Protein AF-A0AAN4YVF8-F1 (afdb_monomer_lite)

Sequence (106 aa):
MDDPATRVPGQLLPHMHLVSRHRFPLMHMMPTDTVVEYLLGAPKIVREAQPMHWTFLDGPQDGTVMLTWQPLNHLGTNFASDGYVWADVEQAFTFEARGYVGRPDL

Organism: Aspergillus oryzae (NCBI:txid5062)

Radius of gyration: 14.51 Å; chains: 1; bounding box: 30×34×34 Å

pLDDT: mean 86.24, std 8.25, range [49.59, 94.5]

Secondary structure (DSSP, 8-state):
---GGGGS-TTTGGG-EEEE---PPP-SS--HHHHHHHHHHHHHIIIII--EEEE---SPPTT----EE--HHHHTTPPPP-S---SSPPPP--EEETTEEE-TT-

InterPro domains:
  IPR013859 SWI/SNF and RSC complexes subunit Ssr4, N-terminal [PF08549] (2-100)

Foldseek 3Di:
DDQPCVVPDLVCQLFKWFWWPDFDDQDLDDDPVNVVVCVVCVVVCCPPNTPTDIDGAAPDDRSGDIDTDDRCVRQNLRHRDRNDDDPDDDDWDWDADPNDIDGSRD

Structure (mmCIF, N/CA/C/O backbone):
data_AF-A0AAN4YVF8-F1
#
_entry.id   AF-A0AAN4YVF8-F1
#
loop_
_atom_site.group_PDB
_atom_site.id
_atom_site.type_symbol
_atom_site.label_atom_id
_atom_site.label_alt_id
_atom_site.label_comp_id
_atom_site.label_asym_id
_atom_site.label_entity_id
_atom_site.label_seq_id
_atom_site.pdbx_PDB_ins_code
_atom_site.Cartn_x
_atom_site.Cartn_y
_atom_site.Cartn_z
_atom_site.occupancy
_atom_site.B_iso_or_equiv
_atom_site.auth_seq_id
_atom_site.auth_comp_id
_atom_site.auth_asym_id
_atom_site.auth_atom_id
_atom_site.pdbx_PDB_model_num
ATOM 1 N N . MET A 1 1 ? 2.004 -18.210 9.617 1.00 57.56 1 MET A N 1
ATOM 2 C CA . MET A 1 1 ? 1.066 -17.796 8.554 1.00 57.56 1 MET A CA 1
ATOM 3 C C . MET A 1 1 ? 1.787 -18.094 7.258 1.00 57.56 1 MET A C 1
ATOM 5 O O . MET A 1 1 ? 2.932 -17.675 7.158 1.00 57.56 1 MET A O 1
ATOM 9 N N . ASP A 1 2 ? 1.205 -18.895 6.364 1.00 76.50 2 ASP A N 1
ATOM 10 C CA . ASP A 1 2 ? 1.832 -19.178 5.066 1.00 76.50 2 ASP A CA 1
ATOM 11 C C . ASP A 1 2 ? 2.074 -17.872 4.312 1.00 76.50 2 ASP A C 1
ATOM 13 O O . ASP A 1 2 ? 1.201 -17.001 4.316 1.00 76.50 2 ASP A O 1
ATOM 17 N N . ASP A 1 3 ? 3.241 -17.743 3.683 1.00 81.94 3 ASP A N 1
ATOM 18 C CA . ASP A 1 3 ? 3.584 -16.585 2.864 1.00 81.94 3 ASP A CA 1
ATOM 19 C C . ASP A 1 3 ? 2.687 -16.576 1.605 1.00 81.94 3 ASP A C 1
ATOM 21 O O . ASP A 1 3 ? 2.787 -17.493 0.777 1.00 81.94 3 ASP A O 1
ATOM 25 N N . PRO A 1 4 ? 1.790 -15.581 1.437 1.00 83.31 4 PRO A N 1
ATOM 26 C CA . PRO A 1 4 ? 0.885 -15.510 0.293 1.00 83.31 4 PRO A CA 1
ATOM 27 C C . PRO A 1 4 ? 1.598 -15.485 -1.063 1.00 83.31 4 PRO A C 1
ATOM 29 O O . PRO A 1 4 ? 1.010 -15.932 -2.052 1.00 83.31 4 PRO A O 1
ATOM 32 N N . ALA A 1 5 ? 2.839 -14.986 -1.125 1.00 85.12 5 ALA A N 1
ATOM 33 C CA . ALA A 1 5 ? 3.613 -14.886 -2.361 1.00 85.12 5 ALA A CA 1
ATOM 34 C C . ALA A 1 5 ? 3.982 -16.254 -2.940 1.00 85.12 5 ALA A C 1
ATOM 36 O O . ALA A 1 5 ? 4.101 -16.391 -4.154 1.00 85.12 5 ALA A O 1
ATOM 37 N N . THR A 1 6 ? 4.066 -17.295 -2.105 1.00 86.38 6 THR A N 1
ATOM 38 C CA . THR A 1 6 ? 4.371 -18.671 -2.549 1.00 86.38 6 THR A CA 1
ATOM 39 C C . THR A 1 6 ? 3.325 -19.251 -3.505 1.00 86.38 6 THR A C 1
ATOM 41 O O . THR A 1 6 ? 3.598 -20.222 -4.208 1.00 86.38 6 THR A O 1
ATOM 44 N N . ARG A 1 7 ? 2.124 -18.659 -3.550 1.00 84.69 7 ARG A N 1
ATOM 45 C CA . ARG A 1 7 ? 1.015 -19.072 -4.425 1.00 84.69 7 ARG A CA 1
ATOM 46 C C . ARG A 1 7 ? 1.010 -18.349 -5.771 1.00 84.69 7 ARG A C 1
ATOM 48 O O . ARG A 1 7 ? 0.200 -18.691 -6.630 1.00 84.69 7 ARG A O 1
ATOM 55 N N . VAL A 1 8 ? 1.874 -17.352 -5.949 1.00 86.69 8 VAL A N 1
ATOM 56 C CA . VAL A 1 8 ? 1.991 -16.562 -7.175 1.00 86.69 8 VAL A CA 1
ATOM 57 C C . VAL A 1 8 ? 3.243 -17.011 -7.933 1.00 86.69 8 VAL A C 1
ATOM 59 O O . VAL A 1 8 ? 4.303 -17.170 -7.327 1.00 86.69 8 VAL A O 1
ATOM 62 N N . PRO A 1 9 ? 3.169 -17.215 -9.260 1.00 87.75 9 PRO A N 1
ATOM 63 C CA . PRO A 1 9 ? 4.355 -17.465 -10.069 1.00 87.75 9 PRO A CA 1
ATOM 64 C C . PRO A 1 9 ? 5.407 -16.369 -9.867 1.00 87.75 9 PRO A C 1
ATOM 66 O O . PRO A 1 9 ? 5.096 -15.185 -9.976 1.00 87.75 9 PRO A O 1
ATOM 69 N N . GLY A 1 10 ? 6.666 -16.751 -9.636 1.00 84.12 10 GLY A N 1
ATOM 70 C CA . GLY A 1 10 ? 7.738 -15.793 -9.326 1.00 84.12 10 GLY A CA 1
ATOM 71 C C . GLY A 1 10 ? 7.956 -14.713 -10.394 1.00 84.12 10 GLY A C 1
ATOM 72 O O . GLY A 1 10 ? 8.378 -13.615 -10.063 1.00 84.12 10 GLY A O 1
ATOM 73 N N . GLN A 1 11 ? 7.608 -14.989 -11.656 1.00 86.94 11 GLN A N 1
ATOM 74 C CA . GLN A 1 11 ? 7.653 -14.005 -12.748 1.00 86.94 11 GLN A CA 1
ATOM 75 C C . GLN A 1 11 ? 6.552 -12.939 -12.660 1.00 86.94 11 GLN A C 1
ATOM 77 O O . GLN A 1 11 ? 6.729 -11.844 -13.176 1.00 86.94 11 GLN A O 1
ATOM 82 N N . LEU A 1 12 ? 5.415 -13.252 -12.034 1.00 88.75 12 LEU A N 1
ATOM 83 C CA . LEU A 1 12 ? 4.295 -12.320 -11.870 1.00 88.75 12 LEU A CA 1
ATOM 84 C C . LEU A 1 12 ? 4.414 -11.502 -10.588 1.00 88.75 12 LEU A C 1
ATOM 86 O O . LEU A 1 12 ? 3.848 -10.417 -10.505 1.00 88.75 12 LEU A O 1
ATOM 90 N N . LEU A 1 13 ? 5.154 -12.004 -9.600 1.00 87.88 13 LEU A N 1
ATOM 91 C CA . LEU A 1 13 ? 5.287 -11.365 -8.297 1.00 87.88 13 LEU A CA 1
ATOM 92 C C . LEU A 1 13 ? 5.760 -9.895 -8.363 1.00 87.88 13 LEU A C 1
ATOM 94 O O . LEU A 1 13 ? 5.181 -9.086 -7.645 1.00 87.88 13 LEU A O 1
ATOM 98 N N . PRO A 1 14 ? 6.700 -9.493 -9.246 1.00 88.75 14 PRO A N 1
ATOM 99 C CA . PRO A 1 14 ? 7.098 -8.089 -9.396 1.00 88.75 14 PRO A CA 1
ATOM 100 C C . PRO A 1 14 ? 6.024 -7.179 -10.012 1.00 88.75 14 PRO A C 1
ATOM 102 O O . PRO A 1 14 ? 6.241 -5.978 -10.124 1.00 88.75 14 PRO A O 1
ATOM 105 N N . HIS A 1 15 ? 4.892 -7.727 -10.453 1.00 90.31 15 HIS A N 1
ATOM 106 C CA . HIS A 1 15 ? 3.816 -6.997 -11.130 1.00 90.31 15 HIS A CA 1
ATOM 107 C C . HIS A 1 15 ? 2.474 -7.094 -10.394 1.00 90.31 15 HIS A C 1
ATOM 109 O O . HIS A 1 15 ? 1.514 -6.428 -10.772 1.00 90.31 15 HIS A O 1
ATOM 115 N N . MET A 1 16 ? 2.381 -7.940 -9.366 1.00 92.00 16 MET A N 1
ATOM 116 C CA . MET A 1 16 ? 1.149 -8.160 -8.619 1.00 92.00 16 MET A CA 1
ATOM 117 C C . MET A 1 16 ? 1.250 -7.565 -7.222 1.00 92.00 16 MET A C 1
ATOM 119 O O . MET A 1 16 ? 2.215 -7.789 -6.496 1.00 92.00 16 MET A O 1
ATOM 123 N N . HIS A 1 17 ? 0.190 -6.876 -6.819 1.00 92.00 17 HIS A N 1
ATOM 124 C CA . HIS A 1 17 ? 0.031 -6.310 -5.488 1.00 92.00 17 HIS A CA 1
ATOM 125 C C . HIS A 1 17 ? -1.021 -7.093 -4.721 1.00 92.00 17 HIS A C 1
ATOM 127 O O . HIS A 1 17 ? -2.079 -7.422 -5.265 1.00 92.00 17 HIS A O 1
ATOM 133 N N . LEU A 1 18 ? -0.755 -7.375 -3.447 1.00 93.06 18 LEU A N 1
ATOM 134 C CA . LEU A 1 18 ? -1.750 -7.942 -2.547 1.00 93.06 18 LEU A CA 1
ATOM 135 C C . LEU A 1 18 ? -2.435 -6.794 -1.798 1.00 93.06 18 LEU A C 1
ATOM 137 O O . LEU A 1 18 ? -1.852 -6.219 -0.884 1.00 93.06 18 LEU A O 1
ATOM 141 N N . VAL A 1 19 ? -3.659 -6.445 -2.199 1.00 94.50 19 VAL A N 1
ATOM 142 C CA . VAL A 1 19 ? -4.353 -5.222 -1.754 1.00 94.50 19 VAL A CA 1
ATOM 143 C C . VAL A 1 19 ? -5.679 -5.557 -1.071 1.00 94.50 19 VAL A C 1
ATOM 145 O O . VAL A 1 19 ? -6.399 -6.473 -1.484 1.00 94.50 19 VAL A O 1
ATOM 148 N N . SER A 1 20 ? -6.038 -4.813 -0.024 1.00 94.06 20 SER A N 1
ATOM 149 C CA . SER A 1 20 ? -7.362 -4.913 0.600 1.00 94.06 20 SER A CA 1
ATOM 150 C C . SER A 1 20 ? -8.419 -4.275 -0.298 1.00 94.06 20 SER A C 1
ATOM 152 O O . SER A 1 20 ? -8.192 -3.246 -0.925 1.00 94.06 20 SER A O 1
ATOM 154 N N . ARG A 1 21 ? -9.629 -4.838 -0.312 1.00 91.69 21 ARG A N 1
ATOM 155 C CA . ARG A 1 21 ? -10.781 -4.229 -1.006 1.00 91.69 21 ARG A CA 1
ATOM 156 C C . ARG A 1 21 ? -11.372 -3.018 -0.271 1.00 91.69 21 ARG A C 1
ATOM 158 O O . ARG A 1 21 ? -12.355 -2.442 -0.740 1.00 91.69 21 ARG A O 1
ATOM 165 N N . HIS A 1 22 ? -10.818 -2.651 0.884 1.00 93.62 22 HIS A N 1
ATOM 166 C CA . HIS A 1 22 ? -11.256 -1.489 1.643 1.00 93.62 22 HIS A CA 1
ATOM 167 C C . HIS A 1 22 ? -10.991 -0.193 0.875 1.00 93.62 22 HIS A C 1
ATOM 169 O O . HIS A 1 22 ? -9.884 0.047 0.403 1.00 93.62 22 HIS A O 1
ATOM 175 N N . ARG A 1 23 ? -12.022 0.647 0.761 1.00 90.94 23 ARG A N 1
ATOM 176 C CA . ARG A 1 23 ? -11.940 1.936 0.075 1.00 90.94 23 ARG A CA 1
ATOM 177 C C . ARG A 1 23 ? -11.687 3.038 1.089 1.00 90.94 23 ARG A C 1
ATOM 179 O O . ARG A 1 23 ? -12.620 3.477 1.759 1.00 90.94 23 ARG A O 1
ATOM 18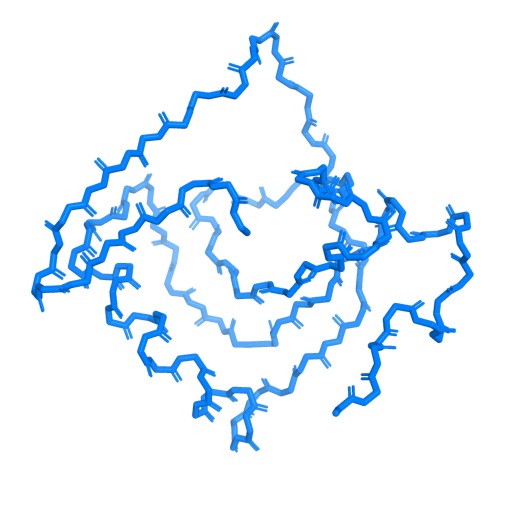6 N N . PHE A 1 24 ? -10.437 3.474 1.180 1.00 93.69 24 PHE A N 1
ATOM 187 C CA . PHE A 1 24 ? -10.089 4.673 1.930 1.00 93.69 24 PHE A CA 1
ATOM 188 C C . PHE A 1 24 ? -10.541 5.937 1.177 1.00 93.69 24 PHE A C 1
ATOM 190 O O . PHE A 1 24 ? -10.693 5.901 -0.049 1.00 93.69 24 PHE A O 1
ATOM 197 N N . PRO A 1 25 ? -10.776 7.055 1.885 1.00 94.00 25 PRO A N 1
ATOM 198 C CA . PRO A 1 25 ? -11.019 8.346 1.252 1.00 94.00 25 PRO A CA 1
ATOM 199 C C . PRO A 1 25 ? -9.858 8.756 0.339 1.00 94.00 25 PRO A C 1
ATOM 201 O O . PRO A 1 25 ? -8.698 8.504 0.662 1.00 94.00 25 PRO A O 1
ATOM 204 N N . LEU A 1 26 ? -10.174 9.435 -0.768 1.00 93.56 26 LEU A N 1
ATOM 205 C CA . LEU A 1 26 ? -9.154 10.068 -1.602 1.00 93.56 26 LEU A CA 1
ATOM 206 C C . LEU A 1 26 ? -8.486 11.195 -0.810 1.00 93.56 26 LEU A C 1
ATOM 208 O O . LEU A 1 26 ? -9.168 12.085 -0.298 1.00 93.56 26 LEU A O 1
ATOM 212 N N . MET A 1 27 ? -7.161 11.159 -0.716 1.00 92.94 27 MET A N 1
ATOM 213 C CA . MET A 1 27 ? -6.374 12.122 0.046 1.00 92.94 27 MET A CA 1
ATOM 214 C C . MET A 1 27 ? -5.145 12.549 -0.743 1.00 92.94 27 MET A C 1
ATOM 216 O O . MET A 1 27 ? -4.265 11.745 -1.020 1.00 92.94 27 MET A O 1
ATOM 220 N N . HIS A 1 28 ? -5.068 13.840 -1.068 1.00 87.31 28 HIS A N 1
ATOM 221 C CA . HIS A 1 28 ? -3.895 14.417 -1.729 1.00 87.31 28 HIS A CA 1
ATOM 222 C C . HIS A 1 28 ? -2.692 14.538 -0.780 1.00 87.31 28 HIS A C 1
ATOM 224 O O . HIS A 1 28 ? -1.547 14.400 -1.189 1.00 87.31 28 HIS A O 1
ATOM 230 N N . MET A 1 29 ? -2.962 14.776 0.504 1.00 89.44 29 MET A N 1
ATOM 231 C CA . MET A 1 29 ? -1.967 14.762 1.570 1.00 89.44 29 MET A CA 1
ATOM 232 C C . MET A 1 29 ? -2.514 13.964 2.743 1.00 89.44 29 MET A C 1
ATOM 234 O O . MET A 1 29 ? -3.648 14.186 3.167 1.00 89.44 29 MET A O 1
ATOM 238 N N . MET A 1 30 ? -1.697 13.063 3.279 1.00 89.12 30 MET A N 1
ATOM 239 C CA . MET A 1 30 ? -2.068 12.209 4.399 1.00 89.12 30 MET A CA 1
ATOM 240 C C . MET A 1 30 ? -1.298 12.638 5.656 1.00 89.12 30 MET A C 1
ATOM 242 O O . MET A 1 30 ? -0.073 12.507 5.688 1.00 89.12 30 MET A O 1
ATOM 246 N N . PRO A 1 31 ? -1.979 13.160 6.693 1.00 91.06 31 PRO A N 1
ATOM 247 C CA . PRO A 1 31 ? -1.341 13.483 7.963 1.00 91.06 31 PRO A CA 1
ATOM 248 C C . PRO A 1 31 ? -0.816 12.231 8.667 1.00 91.06 31 PRO A C 1
ATOM 250 O O . PRO A 1 31 ? -1.450 11.176 8.640 1.00 91.06 31 PRO A O 1
ATOM 253 N N . THR A 1 32 ? 0.295 12.369 9.386 1.00 88.31 32 THR A N 1
ATOM 254 C CA . THR A 1 32 ? 0.932 11.273 10.127 1.00 88.31 32 THR A CA 1
ATOM 255 C C . THR A 1 32 ? -0.007 10.594 11.128 1.00 88.31 32 THR A C 1
ATOM 257 O O . THR A 1 32 ? -0.018 9.370 11.235 1.00 88.31 32 THR A O 1
ATOM 260 N N . ASP A 1 33 ? -0.848 11.361 11.830 1.00 89.62 33 ASP A N 1
ATOM 261 C CA . ASP A 1 33 ? -1.852 10.803 12.746 1.00 89.62 33 ASP A CA 1
ATOM 262 C C . ASP A 1 33 ? -2.854 9.883 12.029 1.00 89.62 33 ASP A C 1
ATOM 264 O O . ASP A 1 33 ? -3.215 8.834 12.562 1.00 89.62 33 ASP A O 1
ATOM 268 N N . THR A 1 34 ? -3.264 10.243 10.808 1.00 92.06 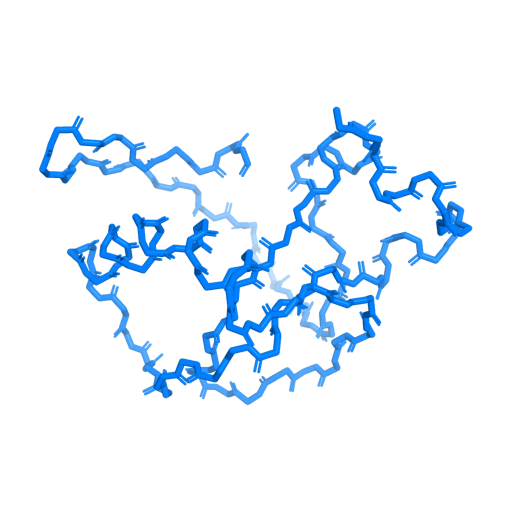34 THR A N 1
ATOM 269 C CA . THR A 1 34 ? -4.173 9.437 9.981 1.00 92.06 34 THR A CA 1
ATOM 270 C C . THR A 1 34 ? -3.502 8.146 9.519 1.00 92.06 34 THR A C 1
ATOM 272 O O . THR A 1 34 ? -4.135 7.093 9.548 1.00 92.06 34 THR A O 1
ATOM 275 N N . VAL A 1 35 ? -2.208 8.196 9.169 1.00 90.75 35 VAL A N 1
ATOM 276 C CA . VAL A 1 35 ? -1.417 6.992 8.850 1.00 90.75 35 VAL A CA 1
ATOM 277 C C . VAL A 1 35 ? -1.448 6.013 10.018 1.00 90.75 35 VAL A C 1
ATOM 279 O O . VAL A 1 35 ? -1.778 4.841 9.839 1.00 90.75 35 VAL A O 1
ATOM 282 N N . VAL A 1 36 ? -1.144 6.496 11.226 1.00 91.50 36 VAL A N 1
ATOM 283 C CA . VAL A 1 36 ? -1.131 5.661 12.433 1.00 91.50 36 VAL A CA 1
ATOM 284 C C . VAL A 1 36 ? -2.513 5.069 12.695 1.00 91.50 36 VAL A C 1
ATOM 286 O O . VAL A 1 36 ? -2.623 3.871 12.943 1.00 91.50 36 VAL A O 1
ATOM 289 N N . GLU A 1 37 ? -3.577 5.865 12.595 1.00 93.44 37 GLU A N 1
ATOM 290 C CA . GLU A 1 37 ? -4.950 5.381 12.770 1.00 93.44 37 GLU A CA 1
ATOM 291 C C . GLU A 1 37 ? -5.301 4.258 11.781 1.00 93.44 37 GLU A C 1
ATOM 293 O O . GLU A 1 37 ? -5.826 3.213 12.180 1.00 93.44 37 GLU A O 1
ATOM 298 N N . TYR A 1 38 ? -4.965 4.435 10.502 1.00 93.94 38 TYR A N 1
ATOM 299 C CA . TYR A 1 38 ? -5.258 3.448 9.463 1.00 93.94 38 TYR A CA 1
ATOM 300 C C . TYR A 1 38 ? -4.459 2.162 9.659 1.00 93.94 38 TYR A C 1
ATOM 302 O O . TYR A 1 38 ? -5.024 1.071 9.557 1.00 93.94 38 TYR A O 1
ATOM 310 N N . LEU A 1 39 ? -3.176 2.270 10.008 1.00 92.38 39 LEU A N 1
ATOM 311 C CA . LEU A 1 39 ? -2.328 1.111 10.286 1.00 92.38 39 LEU A CA 1
ATOM 312 C C . LEU A 1 39 ? -2.782 0.350 11.539 1.00 92.38 39 LEU A C 1
ATOM 314 O O . LEU A 1 39 ? -2.806 -0.880 11.528 1.00 92.38 39 LEU A O 1
ATOM 318 N N . LEU A 1 40 ? -3.217 1.049 12.593 1.00 93.75 40 LEU A N 1
ATOM 319 C CA . LEU A 1 40 ? -3.779 0.413 13.792 1.00 93.75 40 LEU A CA 1
ATOM 320 C C . LEU A 1 40 ? -5.108 -0.302 13.497 1.00 93.75 40 LEU A C 1
ATOM 322 O O . LEU A 1 40 ? -5.389 -1.353 14.078 1.00 93.75 40 LEU A O 1
ATOM 326 N N . GLY A 1 41 ? -5.917 0.236 12.580 1.00 92.88 41 GLY A N 1
ATOM 327 C CA . GLY A 1 41 ? -7.175 -0.370 12.136 1.00 92.88 41 GLY A CA 1
ATOM 328 C C . GLY A 1 41 ? -7.013 -1.508 11.118 1.00 92.88 41 GLY A C 1
ATOM 329 O O . GLY A 1 41 ? -7.901 -2.360 11.001 1.00 92.88 41 GLY A O 1
ATOM 330 N N . ALA A 1 42 ? -5.887 -1.567 10.403 1.00 92.75 42 ALA A N 1
ATOM 331 C CA . ALA A 1 42 ? -5.660 -2.491 9.291 1.00 92.75 42 ALA A CA 1
ATOM 332 C C . ALA A 1 42 ? -5.886 -3.980 9.634 1.00 92.75 42 ALA A C 1
ATOM 334 O O . ALA A 1 42 ? -6.573 -4.658 8.862 1.00 92.75 42 ALA A O 1
ATOM 335 N N . PRO A 1 43 ? -5.423 -4.521 10.785 1.00 91.69 43 PRO A N 1
ATOM 336 C CA . PRO A 1 43 ? -5.662 -5.924 11.127 1.00 91.69 43 PRO A CA 1
ATOM 337 C C . PRO A 1 43 ? -7.149 -6.268 11.240 1.00 91.69 43 PRO A C 1
ATOM 339 O O . PRO A 1 43 ? -7.559 -7.352 10.825 1.00 91.69 43 PRO A O 1
ATOM 342 N N . LYS A 1 44 ? -7.961 -5.343 11.769 1.00 93.00 44 LYS A N 1
ATOM 343 C CA . LYS A 1 44 ? -9.413 -5.513 11.867 1.00 93.00 44 LYS A CA 1
ATOM 344 C C . LYS A 1 44 ? -10.053 -5.495 10.482 1.00 93.00 44 LYS A C 1
ATOM 346 O O . LYS A 1 44 ? -10.852 -6.371 10.169 1.00 93.00 44 LYS A O 1
ATOM 351 N N . ILE A 1 45 ? -9.655 -4.544 9.632 1.00 92.44 45 ILE A N 1
ATOM 352 C CA . ILE A 1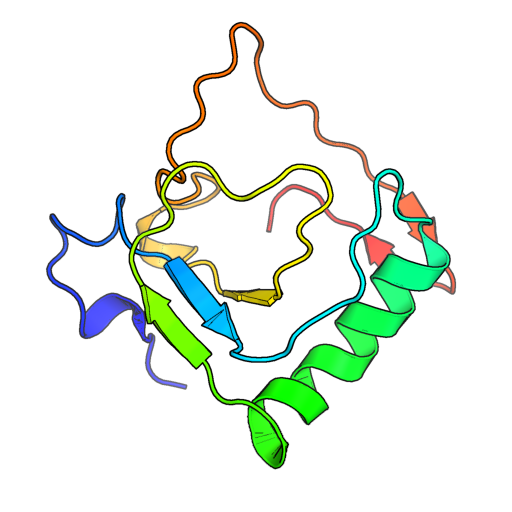 45 ? -10.163 -4.425 8.258 1.00 92.44 45 ILE A CA 1
ATOM 353 C C . ILE A 1 45 ? -9.940 -5.727 7.486 1.00 92.44 45 ILE A C 1
ATOM 355 O O . ILE A 1 45 ? -10.889 -6.276 6.930 1.00 92.44 45 ILE A O 1
ATOM 359 N N . VAL A 1 46 ? -8.710 -6.242 7.484 1.00 91.06 46 VAL A N 1
ATOM 360 C C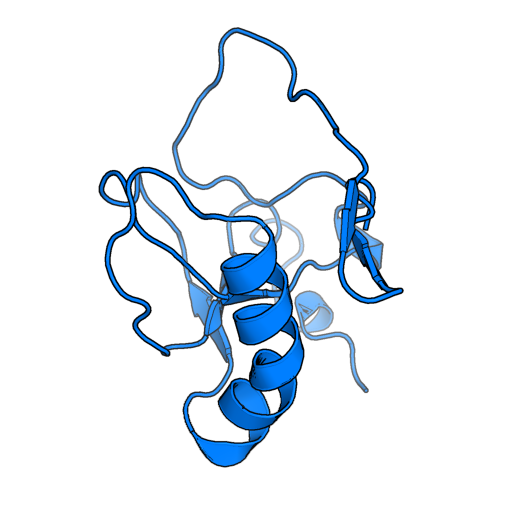A . VAL A 1 46 ? -8.336 -7.420 6.686 1.00 91.06 46 VAL A CA 1
ATOM 361 C C . VAL A 1 46 ? -9.005 -8.698 7.192 1.00 91.06 46 VAL A C 1
ATOM 363 O O . VAL A 1 46 ? -9.345 -9.569 6.392 1.00 91.06 46 VAL A O 1
ATOM 366 N N . ARG A 1 47 ? -9.195 -8.823 8.511 1.00 88.31 47 ARG A N 1
ATOM 367 C CA . ARG A 1 47 ? -9.772 -10.026 9.130 1.00 88.31 47 ARG A CA 1
ATOM 368 C C . ARG A 1 47 ? -11.294 -10.059 9.088 1.00 88.31 47 ARG A C 1
ATOM 370 O O . ARG A 1 47 ? -11.856 -11.134 8.915 1.00 88.31 47 ARG A O 1
ATOM 377 N N . GLU A 1 48 ? -11.948 -8.916 9.278 1.00 90.62 48 GLU A N 1
ATOM 378 C CA . GLU A 1 48 ? -13.391 -8.867 9.551 1.00 90.62 48 GLU A CA 1
ATOM 379 C C . GLU A 1 48 ? -14.205 -8.216 8.430 1.00 90.62 48 GLU A C 1
ATOM 381 O O . GLU A 1 48 ? -15.387 -8.520 8.292 1.00 90.62 48 GLU A O 1
ATOM 386 N N . ALA A 1 49 ? -13.609 -7.322 7.634 1.00 87.94 49 ALA A N 1
ATOM 387 C CA . ALA A 1 49 ? -14.368 -6.479 6.711 1.00 87.94 49 ALA A CA 1
ATOM 388 C C . ALA A 1 49 ? -14.047 -6.746 5.238 1.00 87.94 49 ALA A C 1
ATOM 390 O O . ALA A 1 49 ? -14.951 -7.011 4.449 1.00 87.94 49 ALA A O 1
ATOM 391 N N . GLN A 1 50 ? -12.781 -6.609 4.844 1.00 91.25 50 GLN A N 1
ATOM 392 C CA . GLN A 1 50 ? -12.361 -6.594 3.444 1.00 91.25 50 GLN A CA 1
ATOM 393 C C . GLN A 1 50 ? -11.050 -7.375 3.273 1.00 91.25 50 GLN A C 1
ATOM 395 O O . GLN A 1 50 ? -9.975 -6.836 3.564 1.00 91.25 50 GLN A O 1
ATOM 400 N N . PRO A 1 51 ? -11.116 -8.631 2.791 1.00 89.75 51 PRO A N 1
ATOM 401 C CA . PRO A 1 51 ? -9.935 -9.467 2.641 1.00 89.75 51 PRO A CA 1
ATOM 402 C C . PRO A 1 51 ? -8.983 -8.917 1.575 1.00 89.75 51 PRO A C 1
ATOM 404 O O . PRO A 1 51 ? -9.364 -8.135 0.696 1.00 89.75 51 PRO A O 1
ATOM 407 N N . MET A 1 52 ? -7.733 -9.365 1.660 1.00 93.06 52 MET A N 1
ATOM 408 C CA . MET A 1 52 ? -6.710 -9.091 0.660 1.00 93.06 52 MET A CA 1
ATOM 409 C C . MET A 1 52 ? -6.942 -9.908 -0.616 1.00 93.06 52 MET A C 1
ATOM 411 O O . MET A 1 52 ? -7.420 -11.043 -0.555 1.00 93.06 52 MET A O 1
ATOM 415 N N . HIS A 1 53 ? -6.556 -9.361 -1.765 1.00 93.00 53 HIS A N 1
ATOM 416 C CA . HIS A 1 53 ? -6.575 -10.063 -3.048 1.00 93.00 53 HIS A CA 1
ATOM 417 C C . HIS A 1 53 ? -5.421 -9.607 -3.940 1.00 93.00 53 HIS A C 1
ATOM 419 O O . HIS A 1 53 ? -4.953 -8.476 -3.827 1.00 93.00 53 HIS A O 1
ATOM 425 N N . TRP A 1 54 ? -4.957 -10.506 -4.804 1.00 93.25 54 TRP A N 1
ATOM 426 C CA . TRP A 1 54 ? -3.906 -10.213 -5.770 1.00 93.25 54 TRP A CA 1
ATOM 427 C C . TRP A 1 54 ? -4.490 -9.482 -6.979 1.00 93.25 54 TRP A C 1
ATOM 429 O O . TRP A 1 54 ? -5.463 -9.953 -7.571 1.00 93.25 54 TRP A O 1
ATOM 439 N N . THR A 1 55 ? -3.890 -8.356 -7.355 1.00 93.19 55 THR A N 1
ATOM 440 C CA . THR A 1 55 ? -4.288 -7.566 -8.525 1.00 93.19 55 THR A CA 1
ATOM 441 C C . THR A 1 55 ? -3.083 -6.904 -9.180 1.00 93.19 55 THR A C 1
ATOM 443 O O . THR A 1 55 ? -2.058 -6.687 -8.537 1.00 93.19 55 THR A O 1
ATOM 446 N N . PHE A 1 56 ? -3.222 -6.561 -10.456 1.00 91.75 56 PHE A N 1
ATOM 447 C CA . PHE A 1 56 ? -2.348 -5.586 -11.098 1.00 91.75 56 PHE A CA 1
ATOM 448 C C . PHE A 1 56 ? -2.810 -4.182 -10.708 1.00 91.75 56 PHE A C 1
ATOM 450 O O . PHE A 1 56 ? -4.015 -3.946 -10.561 1.00 91.75 56 PHE A O 1
ATOM 457 N N . LEU A 1 57 ? -1.855 -3.278 -10.525 1.00 90.88 57 LEU A N 1
ATOM 458 C CA . LEU A 1 57 ? -2.112 -1.848 -10.437 1.00 90.88 57 LEU A CA 1
ATOM 459 C C . LEU A 1 57 ? -1.640 -1.222 -11.746 1.00 90.88 57 LEU A C 1
ATOM 461 O O . LEU A 1 57 ? -0.563 -1.551 -12.235 1.00 90.88 57 LEU A O 1
ATOM 465 N N . ASP A 1 58 ? -2.481 -0.372 -12.317 1.00 87.00 58 ASP A N 1
ATOM 466 C CA . ASP A 1 58 ? -2.203 0.342 -13.558 1.00 87.00 58 ASP A CA 1
ATOM 467 C C . ASP A 1 58 ? -2.550 1.810 -13.333 1.00 87.00 58 ASP A C 1
ATOM 469 O O . ASP A 1 58 ? -3.721 2.185 -13.401 1.00 87.00 58 ASP A O 1
ATOM 473 N N . GLY A 1 59 ? -1.547 2.599 -12.936 1.00 84.00 59 GLY A N 1
ATOM 474 C CA . GLY A 1 59 ? -1.652 4.048 -12.763 1.00 84.00 59 GLY A CA 1
ATOM 475 C C . GLY A 1 59 ? -2.860 4.475 -11.923 1.00 84.00 59 GLY A C 1
ATOM 476 O O . GLY A 1 59 ? -3.793 5.074 -12.468 1.00 84.00 59 GLY A O 1
ATOM 477 N N . PRO A 1 60 ? -2.903 4.163 -10.612 1.00 87.44 60 PRO A N 1
ATOM 478 C CA . PRO A 1 60 ? -4.017 4.570 -9.762 1.00 87.44 60 PRO A CA 1
ATOM 479 C C . PRO A 1 60 ? -4.221 6.091 -9.792 1.00 87.44 60 PRO A C 1
ATOM 481 O O . PRO A 1 60 ? -3.262 6.856 -9.899 1.00 87.44 60 PRO A O 1
ATOM 484 N N . GLN A 1 61 ? -5.482 6.521 -9.663 1.00 90.06 61 GLN A N 1
ATOM 485 C CA . GLN A 1 61 ? -5.858 7.937 -9.620 1.00 90.06 61 GLN A CA 1
ATOM 486 C C . GLN A 1 61 ? -5.111 8.674 -8.498 1.00 90.06 61 GLN A C 1
ATOM 488 O O . GLN A 1 61 ? -4.960 8.143 -7.395 1.00 90.06 61 GLN A O 1
ATOM 493 N N . ASP A 1 62 ? -4.738 9.928 -8.738 1.00 89.19 62 ASP A N 1
ATOM 494 C CA . ASP A 1 62 ? -4.131 10.799 -7.732 1.00 89.19 62 ASP A CA 1
ATOM 495 C C . ASP A 1 62 ? -4.924 10.830 -6.417 1.00 89.19 62 ASP A C 1
ATOM 497 O O . ASP A 1 62 ? -6.147 10.999 -6.385 1.00 89.19 62 ASP A O 1
ATOM 501 N N . GLY A 1 63 ? -4.198 10.683 -5.309 1.00 91.81 63 GLY A N 1
ATOM 502 C CA . GLY A 1 63 ? -4.764 10.645 -3.962 1.00 91.81 63 GLY A CA 1
ATOM 503 C C . GLY A 1 63 ? -5.427 9.319 -3.582 1.00 91.81 63 GLY A C 1
ATOM 504 O O . GLY A 1 63 ? -6.059 9.241 -2.528 1.00 91.81 63 GLY A O 1
ATOM 505 N N . THR A 1 64 ? -5.302 8.272 -4.404 1.00 93.31 64 THR A N 1
ATOM 506 C CA . THR A 1 64 ? -5.745 6.923 -4.030 1.00 93.31 64 THR A CA 1
ATOM 507 C C . THR A 1 64 ? -4.925 6.407 -2.850 1.00 93.31 64 THR A C 1
ATOM 509 O O . THR A 1 64 ? -3.701 6.341 -2.910 1.00 93.31 64 THR A O 1
ATOM 512 N N . VAL A 1 65 ? -5.616 5.979 -1.792 1.00 93.88 65 VAL A N 1
ATOM 513 C CA . VAL A 1 65 ? -5.006 5.328 -0.628 1.00 93.88 65 VAL A CA 1
ATOM 514 C C . VAL A 1 65 ? -5.399 3.854 -0.612 1.00 93.88 65 VAL A C 1
ATOM 516 O O . VAL A 1 65 ? -6.580 3.510 -0.690 1.00 93.88 65 VAL A O 1
ATOM 519 N N . MET A 1 66 ? -4.401 2.977 -0.508 1.00 93.62 66 MET A N 1
ATOM 520 C CA . MET A 1 66 ? -4.569 1.524 -0.522 1.00 93.62 66 MET A CA 1
ATOM 521 C C . MET A 1 66 ? -3.846 0.892 0.662 1.00 93.62 66 MET A C 1
ATOM 523 O O . MET A 1 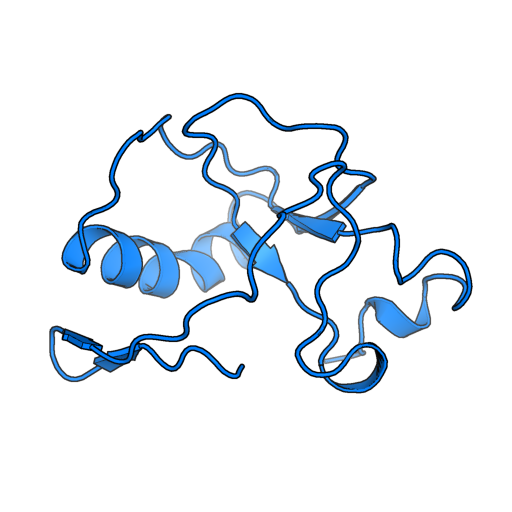66 ? -2.747 1.302 1.021 1.00 93.62 66 MET A O 1
ATOM 527 N N . LEU A 1 67 ? -4.457 -0.144 1.240 1.00 94.00 67 LEU A N 1
ATOM 528 C CA . LEU A 1 67 ? -3.785 -1.023 2.192 1.00 94.00 67 LEU A CA 1
ATOM 529 C C . LEU A 1 67 ? -3.225 -2.219 1.429 1.00 94.00 67 LEU A C 1
ATOM 531 O O . LEU A 1 67 ? -3.993 -3.023 0.892 1.00 94.00 67 LEU A O 1
ATOM 535 N N . THR A 1 68 ? -1.903 -2.332 1.403 1.00 92.56 68 THR A N 1
ATOM 536 C CA . THR A 1 68 ? -1.174 -3.368 0.673 1.00 92.56 68 THR A CA 1
ATOM 537 C C . THR A 1 68 ? -0.392 -4.265 1.630 1.00 92.56 68 THR A C 1
ATOM 539 O O . THR A 1 68 ? -0.140 -3.919 2.785 1.00 92.56 68 THR A O 1
ATOM 542 N N . TRP A 1 69 ? -0.047 -5.460 1.163 1.00 90.00 69 TRP A N 1
ATOM 543 C CA . TRP A 1 69 ? 0.895 -6.353 1.822 1.00 90.00 69 TRP A CA 1
ATOM 544 C C . TRP A 1 69 ? 2.095 -6.588 0.910 1.00 90.00 69 TRP A C 1
ATOM 546 O O . TRP A 1 69 ? 1.923 -6.874 -0.278 1.00 90.00 69 TRP A O 1
ATOM 556 N N . GLN A 1 70 ? 3.294 -6.496 1.484 1.00 85.12 70 GLN A N 1
ATOM 557 C CA . GLN A 1 70 ? 4.554 -6.634 0.766 1.00 85.12 70 GLN A CA 1
ATOM 558 C C . GLN A 1 70 ? 5.241 -7.975 1.079 1.00 85.12 70 GLN A C 1
ATOM 560 O O . GLN A 1 70 ? 5.414 -8.329 2.251 1.00 85.12 70 GLN A O 1
ATOM 565 N N . PRO A 1 71 ? 5.688 -8.720 0.051 1.00 80.94 71 PRO A N 1
ATOM 566 C CA . PRO A 1 71 ? 6.432 -9.961 0.226 1.00 80.94 71 PRO A CA 1
ATOM 567 C C . PRO A 1 71 ? 7.927 -9.697 0.453 1.00 80.94 71 PRO A C 1
ATOM 569 O O . PRO A 1 71 ? 8.750 -9.924 -0.438 1.00 80.94 71 PRO A O 1
ATOM 572 N N . LEU A 1 72 ? 8.299 -9.258 1.658 1.00 81.44 72 LEU A N 1
ATOM 573 C CA . LEU A 1 72 ? 9.690 -8.904 1.997 1.00 81.44 72 LEU A CA 1
ATOM 574 C C . LEU A 1 72 ? 10.700 -10.024 1.723 1.00 81.44 72 LEU A C 1
ATOM 576 O O . LEU A 1 72 ? 11.821 -9.760 1.298 1.00 81.44 72 LEU A O 1
ATOM 580 N N . ASN A 1 73 ? 10.291 -11.283 1.888 1.00 80.38 73 ASN A N 1
ATOM 581 C CA . ASN A 1 73 ? 11.147 -12.443 1.625 1.00 80.38 73 ASN A CA 1
ATOM 582 C C . ASN A 1 73 ? 11.494 -12.631 0.139 1.00 80.38 73 ASN A C 1
ATOM 584 O O . ASN A 1 73 ? 12.455 -13.327 -0.179 1.00 80.38 73 ASN A O 1
ATOM 588 N N . HIS A 1 74 ? 10.699 -12.058 -0.766 1.00 78.38 74 HIS A N 1
ATOM 589 C CA . HIS A 1 74 ? 10.827 -12.270 -2.205 1.00 78.38 74 HIS A CA 1
ATOM 590 C C . HIS A 1 74 ? 11.297 -11.025 -2.953 1.00 78.38 74 HIS A C 1
ATOM 592 O O . HIS A 1 74 ? 12.088 -11.145 -3.886 1.00 78.38 74 HIS A O 1
ATOM 598 N N . LEU A 1 75 ? 10.804 -9.846 -2.566 1.00 77.62 75 LEU A N 1
ATOM 599 C CA . LEU A 1 75 ? 11.118 -8.585 -3.241 1.00 77.62 75 LEU A CA 1
ATOM 600 C C . LEU A 1 75 ? 11.989 -7.646 -2.390 1.00 77.62 75 LEU A C 1
ATOM 602 O O . LEU A 1 75 ? 12.450 -6.621 -2.890 1.00 77.62 75 LEU A O 1
ATOM 606 N N . GLY A 1 76 ? 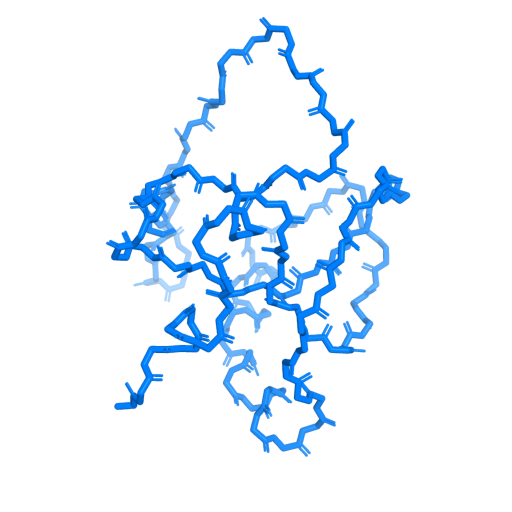12.272 -7.996 -1.129 1.00 80.81 76 GLY A N 1
ATOM 607 C CA . GLY A 1 76 ? 12.954 -7.094 -0.203 1.00 80.81 76 GLY A CA 1
ATOM 608 C C . GLY A 1 76 ? 12.172 -5.790 -0.066 1.00 80.81 76 GLY A C 1
ATOM 609 O O . GLY A 1 76 ? 10.947 -5.812 0.021 1.00 80.81 76 GLY A O 1
ATOM 610 N N . THR A 1 77 ? 12.874 -4.662 -0.123 1.00 75.88 77 THR A N 1
ATOM 611 C CA . THR A 1 77 ? 12.278 -3.318 -0.107 1.00 75.88 77 THR A CA 1
ATOM 612 C C . THR A 1 77 ? 11.726 -2.878 -1.465 1.00 75.88 77 THR A C 1
ATOM 614 O O . THR A 1 77 ? 11.139 -1.807 -1.552 1.00 75.88 77 THR A O 1
ATOM 617 N N . ASN A 1 78 ? 11.895 -3.668 -2.533 1.00 80.94 78 ASN A N 1
ATOM 618 C CA . ASN A 1 78 ? 11.334 -3.317 -3.834 1.00 80.94 78 ASN A CA 1
ATOM 619 C C . ASN A 1 78 ? 9.837 -3.635 -3.850 1.00 80.94 78 ASN A C 1
ATOM 621 O O . ASN A 1 78 ? 9.429 -4.776 -3.623 1.00 80.94 78 ASN A O 1
ATOM 625 N N . PHE A 1 79 ? 9.016 -2.637 -4.156 1.00 82.44 79 PHE A N 1
ATOM 626 C CA . PHE A 1 79 ? 7.595 -2.852 -4.399 1.00 82.44 79 PHE A CA 1
ATOM 627 C C . PHE A 1 79 ? 7.349 -3.444 -5.793 1.00 82.44 79 PHE A C 1
ATOM 629 O O . PHE A 1 79 ? 8.158 -3.289 -6.711 1.00 82.44 79 PHE A O 1
ATOM 636 N N . ALA A 1 80 ? 6.215 -4.130 -5.956 1.00 85.38 80 ALA A N 1
ATOM 637 C CA . ALA A 1 80 ? 5.742 -4.511 -7.282 1.00 85.38 80 ALA A CA 1
ATOM 638 C C . ALA A 1 80 ? 5.431 -3.253 -8.114 1.00 85.38 80 ALA A C 1
ATOM 640 O O . ALA A 1 80 ? 5.054 -2.215 -7.574 1.00 85.38 80 ALA A O 1
ATOM 641 N N . SER A 1 81 ? 5.572 -3.340 -9.434 1.00 86.31 81 SER A N 1
ATOM 642 C CA . SER A 1 81 ? 5.290 -2.222 -10.336 1.00 86.31 81 SER A CA 1
ATOM 643 C C . SER A 1 81 ? 3.808 -1.841 -10.294 1.00 86.31 81 SER A C 1
ATOM 645 O O . SER A 1 81 ? 2.939 -2.713 -10.330 1.00 86.31 81 SER A O 1
ATOM 647 N N . ASP A 1 82 ? 3.521 -0.545 -10.202 1.00 83.38 82 ASP A N 1
ATOM 648 C CA . ASP A 1 82 ? 2.178 0.051 -10.160 1.00 83.38 82 ASP A CA 1
ATOM 649 C C . ASP A 1 82 ? 1.850 0.917 -11.396 1.00 83.38 82 ASP A C 1
ATOM 651 O O . ASP A 1 82 ? 0.787 1.536 -11.467 1.00 83.38 82 ASP A O 1
ATOM 655 N N . GLY A 1 83 ? 2.758 0.942 -12.377 1.00 83.81 83 GLY A N 1
ATOM 656 C CA . GLY A 1 83 ? 2.646 1.709 -13.620 1.00 83.81 83 GLY A CA 1
ATOM 657 C C . GLY A 1 83 ? 3.343 3.075 -13.603 1.00 83.81 83 GLY A C 1
ATOM 658 O O . GLY A 1 83 ? 3.505 3.668 -14.670 1.00 83.81 83 GLY A O 1
ATOM 659 N N . TYR A 1 84 ? 3.811 3.563 -12.448 1.00 83.31 84 TYR A N 1
ATOM 660 C CA . TYR A 1 84 ? 4.553 4.822 -12.369 1.00 83.31 84 TYR A CA 1
ATOM 661 C C . TYR A 1 84 ? 6.062 4.625 -12.559 1.00 83.31 84 TYR A C 1
ATOM 663 O O . TYR A 1 84 ? 6.653 3.628 -12.144 1.00 83.31 84 TYR A O 1
ATOM 671 N N . VAL A 1 85 ? 6.698 5.614 -13.194 1.00 84.44 85 VAL A N 1
ATOM 672 C CA . VAL A 1 85 ? 8.155 5.702 -13.336 1.00 84.44 85 VAL A CA 1
ATOM 673 C C . VAL A 1 85 ? 8.600 7.052 -12.795 1.00 84.44 85 VAL A C 1
ATOM 675 O O . VAL A 1 85 ? 8.222 8.098 -13.322 1.00 84.44 85 VAL A O 1
ATOM 678 N N . TRP A 1 86 ? 9.409 7.016 -11.743 1.00 83.06 86 TRP A N 1
ATOM 679 C CA . TRP A 1 86 ? 9.970 8.201 -11.107 1.00 83.06 86 TRP A CA 1
ATOM 680 C C . TRP A 1 86 ? 11.350 8.507 -11.694 1.00 83.06 86 TRP A C 1
ATOM 682 O O . TRP A 1 86 ? 12.136 7.597 -11.956 1.00 83.06 86 TRP A O 1
ATOM 692 N N . ALA A 1 87 ? 11.635 9.789 -11.931 1.00 84.88 87 ALA A N 1
ATOM 693 C CA . ALA A 1 87 ? 12.942 10.229 -12.425 1.00 84.88 87 ALA A CA 1
ATOM 694 C C . ALA A 1 87 ? 14.016 10.209 -11.325 1.00 84.88 87 ALA A C 1
ATOM 696 O O . ALA A 1 87 ? 15.190 9.978 -11.612 1.00 84.88 87 ALA A O 1
ATOM 697 N N . ASP A 1 88 ? 13.594 10.431 -10.080 1.00 87.50 88 ASP A N 1
ATOM 698 C CA . ASP A 1 88 ? 14.447 10.478 -8.899 1.00 87.50 88 ASP A CA 1
ATOM 699 C C . ASP A 1 88 ? 14.257 9.235 -8.018 1.00 87.50 88 ASP A C 1
ATOM 701 O O . ASP A 1 88 ? 13.248 8.531 -8.099 1.00 87.50 88 ASP A O 1
ATOM 705 N N . VAL A 1 89 ? 15.246 8.975 -7.160 1.00 82.69 89 VAL A N 1
ATOM 706 C CA . VAL A 1 89 ? 15.210 7.883 -6.176 1.00 82.69 89 VAL A CA 1
ATOM 707 C C . VAL A 1 89 ? 14.245 8.225 -5.040 1.00 82.69 89 VAL A C 1
ATOM 709 O O . VAL A 1 89 ? 14.192 9.367 -4.580 1.00 82.69 89 VAL A O 1
ATOM 712 N N . GLU A 1 90 ? 13.518 7.216 -4.559 1.00 83.62 90 GLU A N 1
ATOM 713 C CA . GLU A 1 90 ? 12.627 7.336 -3.408 1.00 83.62 90 GLU A CA 1
ATOM 714 C C . GLU A 1 90 ? 13.372 7.817 -2.152 1.00 83.62 90 GLU A C 1
ATOM 716 O O . GLU A 1 90 ? 14.463 7.346 -1.819 1.00 83.62 90 GLU A O 1
ATOM 721 N N . GLN A 1 91 ? 12.764 8.769 -1.442 1.00 85.81 91 GLN A N 1
ATOM 722 C CA . GLN A 1 91 ? 13.302 9.312 -0.200 1.00 85.81 91 GLN A CA 1
ATOM 723 C C . GLN A 1 91 ? 12.550 8.745 1.000 1.00 85.81 91 GLN A C 1
ATOM 725 O O . GLN A 1 91 ? 11.350 8.950 1.167 1.00 85.81 91 GLN A O 1
ATOM 730 N N . ALA A 1 92 ? 13.295 8.062 1.862 1.00 82.06 92 ALA A N 1
ATOM 731 C CA . ALA A 1 92 ? 12.800 7.469 3.089 1.00 82.06 92 ALA A CA 1
ATOM 732 C C . ALA A 1 92 ? 12.843 8.479 4.248 1.00 82.06 92 ALA A C 1
ATOM 734 O O . ALA A 1 92 ? 13.886 9.077 4.523 1.00 82.06 92 ALA A O 1
ATOM 735 N N . PHE A 1 93 ? 11.730 8.623 4.971 1.00 82.62 93 PHE A N 1
ATOM 736 C CA . PHE A 1 93 ? 11.636 9.456 6.172 1.00 82.62 93 PHE A CA 1
ATOM 737 C C . PHE A 1 93 ? 11.125 8.639 7.357 1.00 82.62 93 PHE A C 1
ATOM 739 O O . PHE A 1 93 ? 10.199 7.843 7.222 1.00 82.62 93 PHE A O 1
ATOM 746 N N . THR A 1 94 ? 11.702 8.883 8.533 1.00 83.69 94 THR A N 1
ATOM 747 C CA . THR A 1 94 ? 11.262 8.290 9.801 1.00 83.69 94 THR A CA 1
ATOM 748 C C . THR A 1 94 ? 10.561 9.355 10.626 1.00 83.69 94 THR A C 1
ATOM 750 O O . THR A 1 94 ? 11.064 10.470 10.767 1.00 83.69 94 THR A O 1
ATOM 753 N N . PHE A 1 95 ? 9.420 9.005 11.208 1.00 82.75 95 PHE A N 1
ATOM 754 C CA . PHE A 1 95 ? 8.700 9.874 12.130 1.00 82.75 95 PHE A CA 1
ATOM 755 C C . PHE A 1 95 ? 8.298 9.111 13.388 1.00 82.75 95 PHE A C 1
ATOM 757 O O . PHE A 1 95 ? 8.056 7.903 13.354 1.00 82.75 95 PHE A O 1
ATOM 764 N N . GLU A 1 96 ? 8.179 9.842 14.491 1.00 84.25 96 GLU A N 1
ATOM 765 C CA . GLU A 1 96 ? 7.602 9.337 15.731 1.00 84.25 96 GLU A CA 1
ATOM 766 C C . GLU A 1 96 ? 6.212 9.940 15.920 1.00 84.25 96 GLU A C 1
ATOM 768 O O . GLU A 1 96 ? 6.035 11.158 15.884 1.00 84.25 96 GLU A O 1
ATOM 773 N N . ALA A 1 97 ? 5.209 9.089 16.118 1.00 82.31 97 ALA A N 1
ATOM 774 C CA . ALA A 1 97 ? 3.834 9.514 16.336 1.00 82.31 97 ALA A CA 1
ATOM 775 C C . ALA A 1 97 ? 3.161 8.603 17.362 1.00 82.31 97 ALA A C 1
ATOM 777 O O . ALA A 1 97 ? 3.113 7.387 17.192 1.00 82.31 97 ALA A O 1
ATOM 778 N N . ARG A 1 98 ? 2.636 9.186 18.448 1.00 80.12 98 ARG A N 1
ATOM 779 C CA . ARG A 1 98 ? 1.941 8.458 19.533 1.00 80.12 98 ARG A CA 1
ATOM 780 C C . ARG A 1 98 ? 2.744 7.280 20.118 1.00 80.12 98 ARG A C 1
ATOM 782 O O . ARG A 1 98 ? 2.160 6.295 20.556 1.00 80.12 98 ARG A O 1
ATOM 789 N N . GLY A 1 99 ? 4.077 7.376 20.119 1.00 82.75 99 GLY A N 1
ATOM 790 C CA . GLY A 1 99 ? 4.976 6.309 20.577 1.00 82.75 99 GLY A CA 1
ATOM 791 C C . GLY A 1 99 ? 5.254 5.206 19.545 1.00 82.75 99 GLY A C 1
ATOM 792 O O . GLY A 1 99 ? 5.965 4.257 19.862 1.00 82.75 99 GLY A O 1
ATOM 793 N N . TYR A 1 100 ? 4.728 5.326 18.322 1.00 80.88 100 TYR A N 1
ATOM 794 C CA . TYR A 1 100 ? 5.062 4.467 17.188 1.00 80.88 100 TYR A CA 1
ATOM 795 C C . TYR A 1 100 ? 6.139 5.117 16.322 1.00 80.88 100 TYR A C 1
ATOM 797 O O . TYR A 1 100 ? 6.110 6.326 16.089 1.00 80.88 100 TYR A O 1
ATOM 805 N N . VAL A 1 101 ? 7.057 4.295 15.815 1.00 82.69 101 VAL A N 1
ATOM 806 C CA . VAL A 1 101 ? 8.061 4.701 14.828 1.00 82.69 101 VAL A CA 1
ATOM 807 C C . VAL A 1 101 ? 7.577 4.245 13.458 1.00 82.69 101 VAL A C 1
ATOM 809 O O . VAL A 1 101 ? 7.454 3.043 13.214 1.00 82.69 101 VAL A O 1
ATOM 812 N N . GLY A 1 102 ? 7.293 5.196 12.572 1.00 74.19 102 GLY A N 1
ATOM 813 C CA . GLY A 1 102 ? 7.090 4.910 11.155 1.00 74.19 102 GLY A CA 1
ATOM 814 C C . GLY A 1 102 ? 8.442 4.593 10.534 1.00 74.19 102 GLY A C 1
ATOM 815 O O . GLY A 1 102 ? 9.276 5.489 10.417 1.00 74.19 102 GLY A O 1
ATOM 816 N N . ARG A 1 103 ? 8.685 3.321 10.207 1.00 65.69 103 ARG A N 1
ATOM 817 C CA . ARG A 1 103 ? 9.942 2.870 9.609 1.00 65.69 103 ARG A CA 1
ATOM 818 C C . ARG A 1 103 ? 9.752 2.720 8.091 1.00 65.69 103 ARG A C 1
ATOM 820 O O . ARG A 1 103 ? 8.855 1.979 7.702 1.00 65.69 103 ARG A O 1
ATOM 827 N N . PRO A 1 104 ? 10.541 3.409 7.253 1.00 56.78 104 PRO A N 1
ATOM 828 C CA . PRO A 1 104 ? 10.353 3.409 5.799 1.00 56.78 104 PRO A CA 1
ATOM 829 C C . PRO A 1 104 ? 10.931 2.178 5.067 1.00 56.78 104 PRO A C 1
ATOM 831 O O . PRO A 1 104 ? 10.764 2.065 3.862 1.00 56.78 104 PRO A O 1
ATOM 834 N N . ASP A 1 105 ? 11.638 1.281 5.759 1.00 53.94 105 ASP A N 1
ATOM 835 C CA . ASP A 1 105 ? 12.417 0.156 5.205 1.00 53.94 105 ASP A CA 1
ATOM 836 C C . ASP A 1 105 ? 11.832 -1.241 5.514 1.00 53.94 105 ASP A C 1
ATOM 838 O O . ASP A 1 105 ? 12.565 -2.234 5.507 1.00 53.94 105 ASP A O 1
ATOM 842 N N . LEU A 1 106 ? 10.529 -1.326 5.797 1.00 49.59 106 LEU A N 1
ATOM 843 C CA . LEU A 1 106 ? 9.779 -2.574 6.007 1.00 49.59 106 LEU A CA 1
ATOM 844 C C . LEU A 1 106 ? 8.559 -2.665 5.099 1.00 49.59 106 LEU A C 1
ATOM 846 O O . LEU A 1 106 ? 8.011 -1.606 4.736 1.00 49.59 106 LEU A O 1
#